Protein AF-A0A6L4Z3C0-F1 (afdb_monomer)

Sequence (59 aa):
MFKLAEKHLSNSDQIIARLIETYKPCVLVPQKNYFEVLCDSIISQLISTKAAETISIRF

Foldseek 3Di:
DCVVVLVVQVVVDVVSVVVCVVDDPDPDDDDDPVVLVVVLVVLPPPHDPVNSVVVSVVD

pLDDT: mean 94.61, std 4.59, range [66.06, 98.0]

Solvent-accessible surface area (backbone atoms only — not comparable to full-atom values): 3705 Å² total; per-residue (Å²): 132,45,68,70,58,52,53,52,45,36,74,75,33,70,69,55,28,51,48,59,72,74,44,79,78,72,76,85,73,88,82,82,58,62,67,61,53,50,53,51,58,58,60,34,56,99,52,52,71,70,58,25,52,60,52,58,76,74,108

Secondary structure (DSSP, 8-state):
--HHHHHHHHHH-HHHHHHHHHSPPP-------HHHHHHHHHHTTTS-HHHHHHHHHH-

Structure (mmCIF, N/CA/C/O backbone):
data_AF-A0A6L4Z3C0-F1
#
_entry.id   AF-A0A6L4Z3C0-F1
#
loop_
_atom_site.group_PDB
_atom_site.id
_atom_site.type_symbol
_atom_site.label_atom_id
_atom_site.label_alt_id
_atom_site.label_comp_id
_atom_site.label_asym_id
_atom_site.label_entity_id
_atom_site.label_seq_id
_atom_site.pdbx_PDB_ins_code
_atom_site.Cartn_x
_atom_site.Cartn_y
_atom_site.Cartn_z
_atom_site.occupancy
_atom_site.B_iso_or_equiv
_atom_site.auth_seq_id
_atom_site.auth_comp_id
_atom_site.auth_asym_id
_atom_site.auth_atom_id
_atom_site.pdbx_PDB_model_num
ATOM 1 N N . MET A 1 1 ? -11.357 -5.504 2.932 1.00 66.06 1 MET A N 1
ATOM 2 C CA . MET A 1 1 ? -10.619 -6.787 2.964 1.00 66.06 1 MET A CA 1
ATOM 3 C C . MET A 1 1 ? -9.714 -6.921 4.200 1.00 66.06 1 MET A C 1
ATOM 5 O O . MET A 1 1 ? -9.089 -7.955 4.350 1.00 66.06 1 MET A O 1
ATOM 9 N N . PHE A 1 2 ? -9.725 -5.981 5.162 1.00 89.88 2 PHE A N 1
ATOM 10 C CA . PHE A 1 2 ? -8.847 -6.027 6.348 1.00 89.88 2 PHE A CA 1
ATOM 11 C C . PHE A 1 2 ? -9.581 -5.866 7.692 1.00 89.88 2 PHE A C 1
ATOM 13 O O . PHE A 1 2 ? -8.976 -5.463 8.677 1.00 89.88 2 PHE A O 1
ATOM 20 N N . LYS A 1 3 ? -10.870 -6.235 7.776 1.00 91.44 3 LYS A N 1
ATOM 21 C CA . LYS A 1 3 ? -11.716 -5.991 8.966 1.00 91.44 3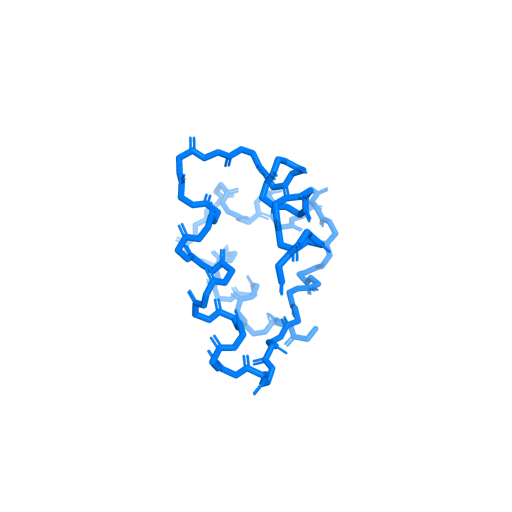 LYS A CA 1
ATOM 22 C C . LYS A 1 3 ? -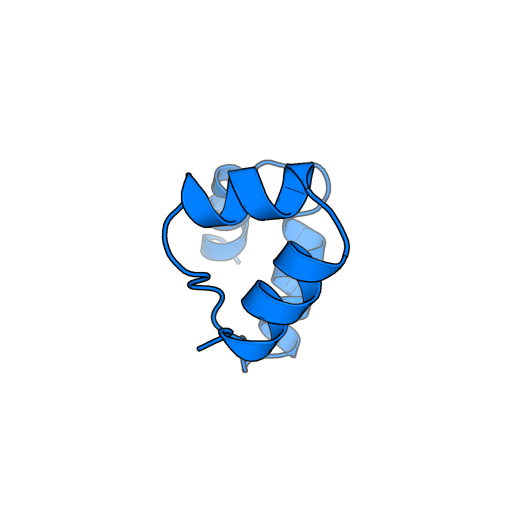11.139 -6.545 10.277 1.00 91.44 3 LYS A C 1
ATOM 24 O O . LYS A 1 3 ? -11.315 -5.938 11.326 1.00 91.44 3 LYS A O 1
ATOM 29 N N . LEU A 1 4 ? -10.472 -7.702 10.232 1.00 95.06 4 LE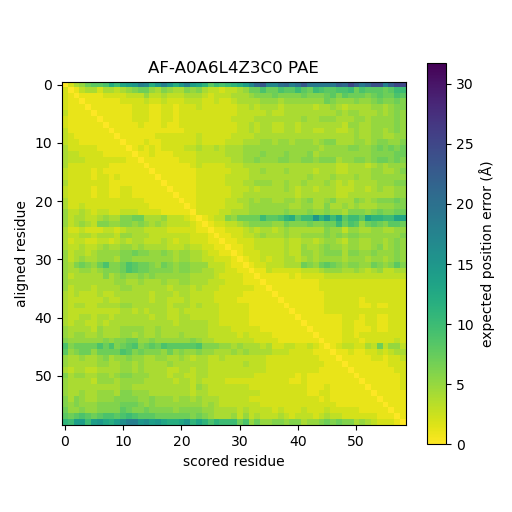U A N 1
ATOM 30 C CA . LEU A 1 4 ? -9.833 -8.294 11.415 1.00 95.06 4 LEU A CA 1
ATOM 31 C C . LEU A 1 4 ? -8.616 -7.482 11.874 1.00 95.06 4 LEU A C 1
ATOM 33 O O . LEU A 1 4 ? -8.451 -7.279 13.073 1.00 95.06 4 LEU A O 1
ATOM 37 N N . ALA A 1 5 ? -7.805 -6.992 10.934 1.00 95.00 5 ALA A N 1
ATOM 38 C CA . ALA A 1 5 ? -6.658 -6.141 11.235 1.00 95.00 5 ALA A CA 1
ATOM 39 C C . ALA A 1 5 ? -7.113 -4.770 11.750 1.00 95.00 5 ALA A C 1
ATOM 41 O O . ALA A 1 5 ? -6.617 -4.320 12.775 1.00 95.00 5 ALA A O 1
ATOM 42 N N . GLU A 1 6 ? -8.112 -4.159 11.104 1.00 95.06 6 GLU A N 1
ATOM 43 C CA . GLU A 1 6 ? -8.729 -2.904 11.554 1.00 95.06 6 GLU A CA 1
ATOM 44 C C . GLU A 1 6 ? -9.264 -3.049 12.986 1.00 95.06 6 GLU A C 1
ATOM 46 O O . GLU A 1 6 ? -8.889 -2.277 13.859 1.00 95.06 6 GLU A O 1
ATOM 51 N N . LYS A 1 7 ? -10.039 -4.105 13.270 1.00 95.38 7 LYS A N 1
ATOM 52 C CA . LYS A 1 7 ? -10.553 -4.376 14.622 1.00 95.38 7 LYS A CA 1
ATOM 53 C C . LYS A 1 7 ? -9.435 -4.587 15.644 1.00 95.38 7 LYS A C 1
ATOM 55 O O . LYS A 1 7 ? -9.530 -4.091 16.762 1.00 95.38 7 LYS A O 1
ATOM 60 N N . HIS A 1 8 ? -8.401 -5.347 15.289 1.00 97.12 8 HIS A N 1
ATOM 61 C CA . HIS A 1 8 ? -7.269 -5.580 16.180 1.00 97.12 8 HIS A CA 1
ATOM 62 C C . HIS A 1 8 ? -6.541 -4.270 16.508 1.00 97.12 8 HIS A C 1
ATOM 64 O O . HIS A 1 8 ? -6.293 -3.993 17.676 1.00 97.12 8 HIS A O 1
ATOM 70 N N . LEU A 1 9 ? -6.257 -3.445 15.498 1.00 96.12 9 LEU A N 1
ATOM 71 C CA . LEU A 1 9 ? -5.575 -2.164 15.667 1.00 96.12 9 LEU A CA 1
ATOM 72 C C . LEU A 1 9 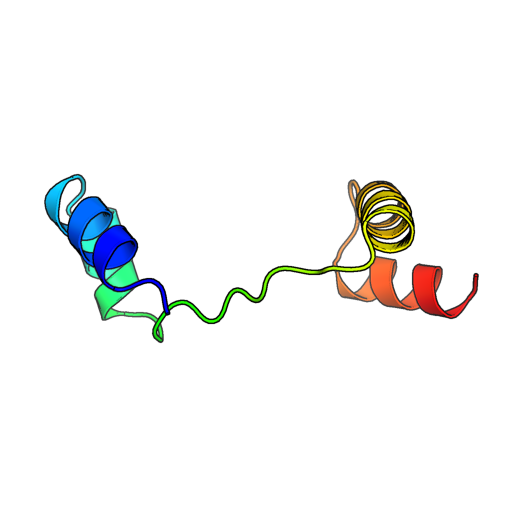? -6.415 -1.160 16.468 1.00 96.12 9 LEU A C 1
ATOM 74 O O . LEU A 1 9 ? -5.885 -0.548 17.390 1.00 96.12 9 LEU A O 1
ATOM 78 N N . SER A 1 10 ? -7.719 -1.051 16.190 1.00 95.81 10 SER A N 1
ATOM 79 C CA . SER A 1 10 ? -8.631 -0.194 16.962 1.00 95.81 10 SER A CA 1
ATOM 80 C C . SER A 1 10 ? -8.715 -0.592 18.438 1.00 95.81 10 SER A C 1
ATOM 82 O O . SER A 1 10 ? -8.870 0.268 19.298 1.00 95.81 10 SER A O 1
ATOM 84 N N . ASN A 1 11 ? -8.615 -1.887 18.748 1.00 97.38 11 ASN A N 1
ATOM 85 C CA . ASN A 1 11 ? -8.634 -2.363 20.132 1.00 97.38 11 ASN A CA 1
ATOM 86 C C . ASN A 1 11 ? -7.307 -2.115 20.866 1.00 97.38 11 ASN A C 1
ATOM 88 O O . ASN A 1 11 ? -7.306 -1.998 22.089 1.00 97.38 11 ASN A O 1
ATOM 92 N N . SER A 1 12 ? -6.191 -2.078 20.135 1.00 98.00 12 SER A N 1
ATOM 93 C CA . SER A 1 12 ? -4.848 -1.944 20.706 1.00 98.00 12 SER A CA 1
ATOM 94 C C . SER A 1 12 ? -4.436 -0.489 20.942 1.00 98.00 12 SER A C 1
ATOM 96 O O . SER A 1 12 ? -3.659 -0.230 21.858 1.00 98.00 12 SER A O 1
ATOM 98 N N . ASP A 1 13 ? -4.938 0.461 20.143 1.00 97.88 13 ASP A N 1
ATOM 99 C CA . ASP A 1 13 ? -4.538 1.871 20.215 1.00 97.88 13 ASP A CA 1
ATOM 100 C C . ASP A 1 13 ? -5.709 2.819 19.881 1.00 97.88 13 ASP A C 1
ATOM 102 O O . ASP A 1 13 ? -6.304 2.761 18.803 1.00 97.88 13 ASP A O 1
ATOM 106 N N . GLN A 1 14 ? -6.023 3.732 20.807 1.00 96.31 14 GLN A N 1
ATOM 107 C CA . GLN A 1 14 ? -7.131 4.688 20.676 1.00 96.31 14 GLN A CA 1
ATOM 108 C C . GLN A 1 14 ? -6.903 5.760 19.600 1.00 96.31 14 GLN A C 1
ATOM 110 O O . GLN A 1 14 ? -7.862 6.228 18.982 1.00 96.31 14 GLN A O 1
ATOM 115 N N . ILE A 1 15 ? -5.654 6.170 19.368 1.00 97.38 15 ILE A N 1
ATOM 116 C CA . ILE A 1 15 ? -5.315 7.111 18.297 1.00 97.38 15 ILE A CA 1
ATOM 117 C C . ILE A 1 15 ? -5.524 6.411 16.957 1.00 97.38 15 ILE A C 1
ATOM 119 O O . ILE A 1 15 ? -6.178 6.967 16.074 1.00 97.38 15 ILE A O 1
ATOM 123 N N . ILE A 1 16 ? -5.052 5.168 16.822 1.00 96.12 16 ILE A N 1
ATOM 124 C CA . ILE A 1 16 ? -5.275 4.370 15.610 1.00 96.12 16 ILE A CA 1
ATOM 125 C C . ILE A 1 16 ? -6.768 4.109 15.386 1.00 96.12 16 ILE A C 1
ATOM 127 O O . ILE A 1 16 ? -7.234 4.236 14.254 1.00 96.12 16 ILE A O 1
ATOM 131 N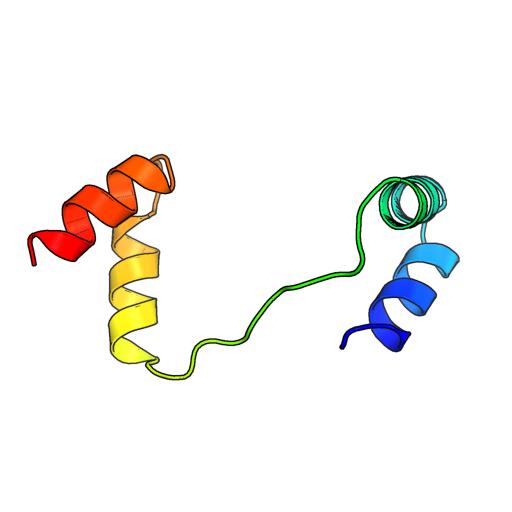 N . ALA A 1 17 ? -7.540 3.832 16.442 1.00 96.12 17 ALA A N 1
ATOM 132 C CA . ALA A 1 17 ? -8.991 3.679 16.348 1.00 96.12 17 ALA A CA 1
ATOM 133 C C . ALA A 1 17 ? -9.656 4.918 15.731 1.00 96.12 17 ALA A C 1
ATOM 135 O O . ALA A 1 17 ? -10.415 4.796 14.769 1.00 96.12 17 ALA A O 1
ATOM 136 N N . ARG A 1 18 ? -9.295 6.116 16.212 1.00 96.81 18 ARG A N 1
ATOM 137 C CA . ARG A 1 18 ? -9.804 7.378 15.660 1.00 96.81 18 ARG A CA 1
ATOM 138 C C . ARG A 1 18 ? -9.400 7.567 14.197 1.00 96.81 18 ARG A C 1
ATOM 140 O O . ARG A 1 18 ? -10.208 8.051 13.407 1.00 96.81 18 ARG A O 1
ATOM 147 N N . LEU A 1 19 ? -8.178 7.191 13.813 1.00 96.19 19 LEU A N 1
ATOM 148 C CA . LEU A 1 19 ? -7.748 7.255 12.412 1.00 96.19 19 LEU A CA 1
A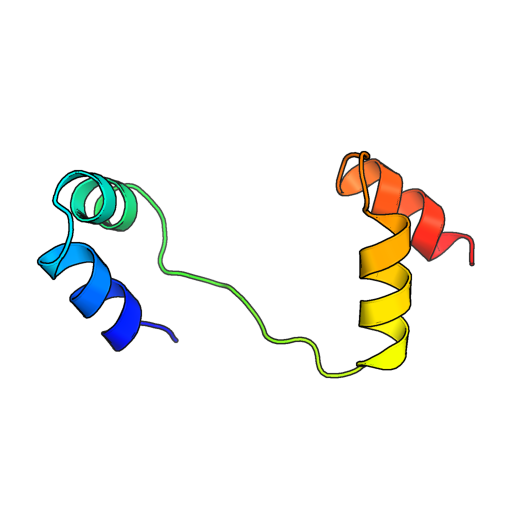TOM 149 C C . LEU A 1 19 ? -8.582 6.308 11.537 1.00 96.19 19 LEU A C 1
ATOM 151 O O . LEU A 1 19 ? -9.076 6.727 10.496 1.00 96.19 19 LEU A O 1
ATOM 155 N N . ILE A 1 20 ? -8.806 5.067 11.972 1.00 94.81 20 ILE A N 1
ATOM 156 C CA . ILE A 1 20 ? -9.624 4.091 11.235 1.00 94.81 20 ILE A CA 1
ATOM 157 C C . ILE A 1 20 ? -11.070 4.584 11.063 1.00 94.81 20 ILE A C 1
ATOM 159 O O . ILE A 1 20 ? -11.647 4.385 10.000 1.00 94.81 20 ILE A O 1
ATOM 163 N N . GLU A 1 21 ? -11.643 5.258 12.064 1.00 93.69 21 GLU A N 1
ATOM 164 C CA . GLU A 1 21 ? -12.975 5.875 11.961 1.00 93.69 21 GLU A CA 1
ATOM 165 C C . GLU A 1 21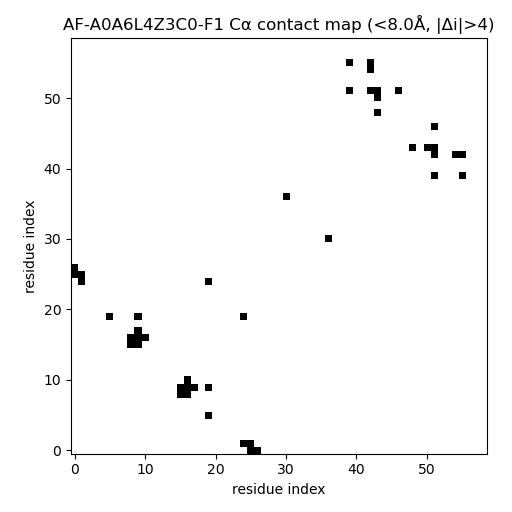 ? -13.001 7.095 11.025 1.00 93.69 21 GLU A C 1
ATOM 167 O O . GLU A 1 21 ? -14.002 7.345 10.354 1.00 93.69 21 GLU A O 1
ATOM 172 N N . THR A 1 22 ? -11.906 7.859 10.974 1.00 96.81 22 THR A N 1
ATOM 173 C CA . THR A 1 22 ? -11.806 9.087 10.166 1.00 96.81 22 THR A CA 1
ATOM 174 C C . THR A 1 22 ? -11.594 8.786 8.681 1.00 96.81 22 THR A C 1
ATOM 176 O O . THR A 1 22 ? -12.088 9.514 7.817 1.00 96.81 22 THR A O 1
ATOM 179 N N . TYR A 1 23 ? -10.840 7.733 8.363 1.00 94.25 23 TYR A N 1
ATOM 180 C CA . TYR A 1 23 ? -10.472 7.380 6.995 1.00 94.25 23 TYR A CA 1
ATOM 181 C C . TYR A 1 23 ? -11.342 6.252 6.426 1.00 94.25 23 TYR A C 1
ATOM 183 O O . TYR A 1 23 ? -12.030 5.519 7.128 1.00 94.25 23 TYR A O 1
ATOM 191 N N . LYS A 1 24 ? -11.329 6.115 5.095 1.00 85.38 24 LYS A N 1
ATOM 192 C CA . LYS A 1 24 ? -12.029 5.025 4.401 1.00 85.38 24 LYS A CA 1
ATOM 193 C C . LYS A 1 24 ? -11.408 3.666 4.769 1.00 85.38 24 LYS A C 1
ATOM 195 O O . LYS A 1 24 ? -10.227 3.625 5.117 1.00 85.38 24 LYS A O 1
ATOM 200 N N . PRO A 1 25 ? -12.161 2.557 4.613 1.00 88.75 25 PRO A N 1
ATOM 201 C CA . PRO A 1 25 ? -11.630 1.211 4.818 1.00 88.75 25 PRO A CA 1
ATOM 202 C C . PRO A 1 25 ? -10.314 0.987 4.076 1.00 88.75 25 PRO A C 1
ATOM 204 O O . PRO A 1 25 ? -10.122 1.525 2.983 1.00 88.75 25 PRO A O 1
ATOM 207 N N . CYS A 1 26 ? -9.431 0.154 4.627 1.00 92.38 26 CYS A N 1
ATOM 208 C CA . CYS A 1 26 ? -8.144 -0.118 4.001 1.00 92.38 26 CYS A CA 1
ATOM 209 C C . CYS A 1 26 ? -8.334 -0.751 2.609 1.00 92.38 26 CYS A C 1
ATOM 211 O O . CYS A 1 26 ? -8.927 -1.830 2.466 1.00 92.38 26 CYS A O 1
ATOM 213 N N . VAL A 1 27 ? -7.811 -0.064 1.588 1.00 92.50 27 VAL A N 1
ATOM 214 C CA . VAL A 1 27 ? -7.861 -0.454 0.167 1.00 92.50 27 VAL A CA 1
ATOM 215 C C . VAL A 1 27 ? -6.518 -0.972 -0.354 1.00 92.50 27 VAL A C 1
ATOM 217 O O . VAL A 1 27 ? -6.300 -0.996 -1.560 1.00 92.50 27 VAL A O 1
ATOM 220 N N . LEU A 1 28 ? -5.601 -1.375 0.533 1.00 92.56 28 LEU A N 1
ATOM 221 C CA . LEU A 1 28 ? -4.313 -1.930 0.120 1.00 92.56 28 LEU A CA 1
ATOM 222 C C . LEU A 1 28 ? -4.526 -3.188 -0.739 1.00 92.56 28 LEU A C 1
ATOM 224 O O . LEU A 1 28 ? -5.220 -4.119 -0.330 1.00 92.56 28 LEU A O 1
ATOM 228 N N . VAL A 1 29 ? -3.910 -3.225 -1.918 1.00 91.69 29 VAL A N 1
ATOM 229 C CA . VAL A 1 29 ? -3.979 -4.370 -2.832 1.00 91.69 29 VAL A CA 1
ATOM 230 C C . VAL A 1 29 ? -2.595 -5.014 -2.923 1.00 91.69 29 VAL A C 1
ATOM 232 O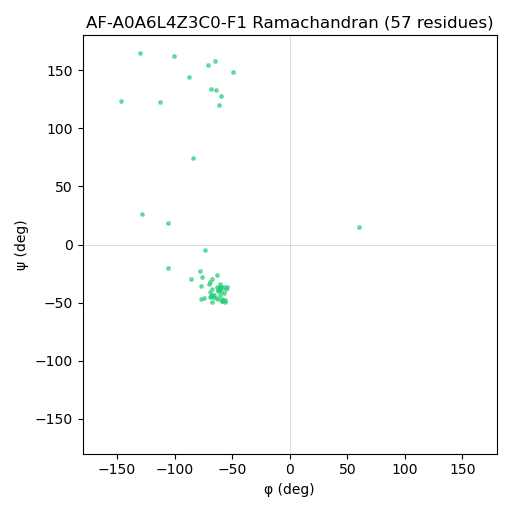 O . VAL A 1 29 ? -1.638 -4.328 -3.282 1.00 91.69 29 VAL A O 1
ATOM 235 N N . PRO A 1 30 ? -2.453 -6.314 -2.607 1.00 90.12 30 PRO A N 1
ATOM 236 C CA . PRO A 1 30 ? -1.192 -7.023 -2.788 1.00 90.12 30 PRO A CA 1
ATOM 237 C C . PRO A 1 30 ? -0.803 -7.106 -4.267 1.00 90.12 30 PRO A C 1
ATOM 239 O O . PRO A 1 30 ? -1.618 -7.503 -5.103 1.00 90.12 30 PRO A O 1
ATOM 242 N N . GLN A 1 31 ? 0.454 -6.795 -4.577 1.00 93.06 31 GLN A N 1
ATOM 243 C CA . GLN A 1 31 ? 1.007 -6.955 -5.920 1.00 93.06 31 GLN A CA 1
ATOM 244 C C . GLN A 1 31 ? 1.572 -8.367 -6.126 1.00 93.06 31 GLN A C 1
ATOM 246 O O . GLN A 1 31 ? 2.119 -8.966 -5.199 1.00 93.06 31 GLN A O 1
ATOM 251 N N . LYS A 1 32 ? 1.423 -8.909 -7.341 1.00 94.19 32 LYS A N 1
ATOM 252 C CA . LYS A 1 32 ? 1.832 -10.287 -7.678 1.00 94.19 32 LYS A CA 1
ATOM 253 C C . LYS A 1 32 ? 3.110 -10.367 -8.519 1.00 94.19 32 LYS A C 1
ATOM 255 O O . LYS A 1 32 ? 3.762 -11.407 -8.515 1.00 94.19 32 LYS A O 1
ATOM 260 N N . ASN A 1 33 ? 3.490 -9.289 -9.204 1.00 95.56 33 ASN A N 1
ATOM 261 C CA . ASN A 1 33 ? 4.683 -9.251 -10.050 1.00 95.56 33 ASN A CA 1
ATOM 262 C C . ASN A 1 33 ? 5.923 -8.944 -9.202 1.00 95.56 33 ASN A C 1
ATOM 264 O O . ASN A 1 33 ? 6.436 -7.833 -9.208 1.00 95.56 33 ASN A O 1
ATOM 268 N N . TYR A 1 34 ? 6.392 -9.923 -8.427 1.00 95.75 34 TYR A N 1
ATOM 269 C CA . TYR A 1 34 ? 7.392 -9.681 -7.379 1.00 95.75 34 TYR A CA 1
ATOM 270 C C . TYR A 1 34 ? 8.701 -9.047 -7.867 1.00 95.75 34 TYR A C 1
ATOM 272 O O . TYR A 1 34 ? 9.268 -8.228 -7.152 1.00 95.75 34 TYR A O 1
ATOM 280 N N . PHE A 1 35 ? 9.176 -9.405 -9.063 1.00 96.56 35 PHE A N 1
ATOM 281 C CA . PHE A 1 35 ? 10.392 -8.814 -9.629 1.00 96.56 35 PHE A CA 1
ATOM 282 C C . PHE A 1 35 ? 10.201 -7.330 -9.977 1.00 96.56 35 PHE A C 1
ATOM 284 O O . PHE A 1 35 ? 10.987 -6.495 -9.546 1.00 96.56 35 PHE A O 1
ATOM 291 N N . GLU A 1 36 ? 9.124 -7.001 -10.690 1.00 95.19 36 GLU A N 1
ATOM 292 C CA . GLU A 1 36 ? 8.753 -5.623 -11.039 1.00 95.19 36 GLU A CA 1
ATOM 293 C C . GLU A 1 36 ? 8.556 -4.773 -9.777 1.00 95.19 36 GLU A C 1
ATOM 295 O O . GLU A 1 36 ? 9.169 -3.723 -9.624 1.00 95.19 36 GLU A O 1
ATOM 300 N N . VAL A 1 37 ? 7.823 -5.306 -8.796 1.00 95.75 37 VAL A N 1
ATOM 301 C CA . VAL A 1 37 ? 7.599 -4.660 -7.495 1.00 95.75 37 VAL A CA 1
ATOM 302 C C . VAL A 1 37 ? 8.907 -4.404 -6.752 1.00 95.75 37 VAL A C 1
ATOM 304 O O . VAL A 1 37 ? 9.031 -3.391 -6.065 1.00 95.75 37 VAL A O 1
ATOM 307 N N . LEU A 1 38 ? 9.888 -5.304 -6.858 1.00 96.94 38 LEU A N 1
ATOM 308 C CA . LEU A 1 38 ? 11.203 -5.102 -6.257 1.00 96.94 38 LEU A CA 1
ATOM 309 C C . LEU A 1 38 ? 11.944 -3.944 -6.935 1.00 96.94 38 LEU A C 1
ATOM 311 O O . LEU A 1 38 ? 12.488 -3.090 -6.236 1.00 96.94 38 LEU A O 1
ATOM 315 N N . CYS A 1 39 ? 11.934 -3.884 -8.268 1.00 97.00 39 CYS A N 1
ATOM 316 C CA . CYS A 1 39 ? 12.500 -2.764 -9.020 1.00 97.00 39 CYS A CA 1
ATOM 317 C C . CYS A 1 39 ? 11.821 -1.439 -8.643 1.00 97.00 39 CYS A C 1
ATOM 319 O O . CYS A 1 39 ? 12.511 -0.492 -8.265 1.00 97.00 39 CYS A O 1
ATOM 321 N N . ASP A 1 40 ? 10.488 -1.398 -8.627 1.00 95.38 40 ASP A N 1
ATOM 322 C CA . ASP A 1 40 ? 9.715 -0.217 -8.227 1.00 95.38 40 ASP A CA 1
ATOM 323 C C . ASP A 1 40 ? 9.994 0.199 -6.779 1.00 95.38 40 ASP A C 1
ATOM 325 O O . ASP A 1 40 ? 10.071 1.390 -6.467 1.00 95.38 40 ASP A O 1
ATOM 329 N N . SER A 1 41 ? 10.198 -0.773 -5.884 1.00 95.94 41 SER A N 1
ATOM 330 C CA . SER A 1 41 ? 10.542 -0.523 -4.480 1.00 95.94 41 SER A CA 1
ATOM 331 C C . SER A 1 41 ? 11.926 0.099 -4.317 1.00 95.94 41 SER A C 1
ATOM 333 O O . SER A 1 41 ? 12.138 0.836 -3.358 1.00 95.94 41 SER A O 1
ATOM 335 N N . ILE A 1 42 ? 12.867 -0.191 -5.221 1.00 96.62 42 ILE A N 1
ATOM 336 C CA . ILE A 1 42 ? 14.195 0.440 -5.256 1.00 96.62 42 ILE A CA 1
ATOM 337 C C . ILE A 1 42 ? 14.090 1.843 -5.859 1.00 96.62 42 ILE A C 1
ATOM 339 O O . ILE A 1 42 ? 14.604 2.794 -5.275 1.00 96.62 42 ILE A O 1
ATOM 343 N N . ILE A 1 43 ? 13.384 1.990 -6.984 1.00 96.19 43 ILE A N 1
ATOM 344 C CA . ILE A 1 43 ? 13.191 3.280 -7.665 1.00 96.19 43 ILE A CA 1
ATOM 345 C C . ILE A 1 43 ? 12.502 4.291 -6.743 1.00 96.19 43 ILE A C 1
ATOM 347 O O . ILE A 1 43 ? 12.887 5.455 -6.707 1.00 96.19 43 ILE A O 1
ATOM 351 N N . SER A 1 44 ? 11.515 3.850 -5.961 1.00 97.31 44 SER A N 1
ATOM 352 C CA . SER A 1 44 ? 10.705 4.723 -5.101 1.00 97.31 44 SER A CA 1
ATOM 353 C C . SER A 1 44 ? 11.427 5.247 -3.855 1.00 97.31 44 SER A C 1
ATOM 355 O O . SER A 1 44 ? 10.857 6.039 -3.102 1.00 97.31 44 SER A O 1
ATOM 357 N N . GLN A 1 45 ? 12.661 4.814 -3.589 1.00 96.88 45 GLN A N 1
ATOM 358 C CA . GLN A 1 45 ? 13.380 5.222 -2.385 1.00 96.88 45 GLN A CA 1
ATOM 359 C C . GLN A 1 45 ? 13.747 6.707 -2.437 1.00 96.88 45 GLN A C 1
ATOM 361 O O . GLN A 1 45 ? 14.282 7.201 -3.424 1.00 96.88 45 GLN A O 1
ATOM 366 N N . LEU A 1 46 ? 13.488 7.413 -1.329 1.00 95.81 46 LEU A N 1
ATOM 367 C CA . LEU A 1 46 ? 13.837 8.827 -1.120 1.00 95.81 46 LEU A CA 1
ATOM 368 C C . LEU A 1 46 ? 13.211 9.818 -2.121 1.00 95.81 46 LEU A C 1
ATOM 370 O O . LEU A 1 46 ? 13.618 10.979 -2.166 1.00 95.81 46 LEU A O 1
ATOM 374 N N . ILE A 1 47 ? 12.198 9.399 -2.883 1.00 96.94 47 ILE A N 1
ATOM 375 C CA . ILE A 1 47 ? 11.472 10.251 -3.830 1.00 96.94 47 ILE A CA 1
ATOM 376 C C . ILE A 1 47 ? 9.958 10.136 -3.633 1.00 96.94 47 ILE A C 1
ATOM 378 O O . ILE A 1 47 ? 9.457 9.246 -2.949 1.00 96.94 47 ILE A O 1
ATOM 382 N N . SER A 1 48 ? 9.203 11.073 -4.211 1.00 97.75 48 SER A N 1
ATOM 383 C CA . SER A 1 48 ? 7.739 10.994 -4.183 1.00 97.75 48 SER A CA 1
ATOM 384 C C . SER A 1 48 ? 7.230 9.863 -5.080 1.00 97.75 48 SER A C 1
ATOM 386 O O . SER A 1 48 ? 7.855 9.533 -6.088 1.00 97.75 48 SER A O 1
ATOM 388 N N . THR A 1 49 ? 6.045 9.331 -4.772 1.00 95.62 49 THR A N 1
ATOM 389 C CA . THR A 1 49 ? 5.386 8.295 -5.589 1.00 95.62 49 THR A CA 1
ATOM 390 C C . THR A 1 49 ? 5.204 8.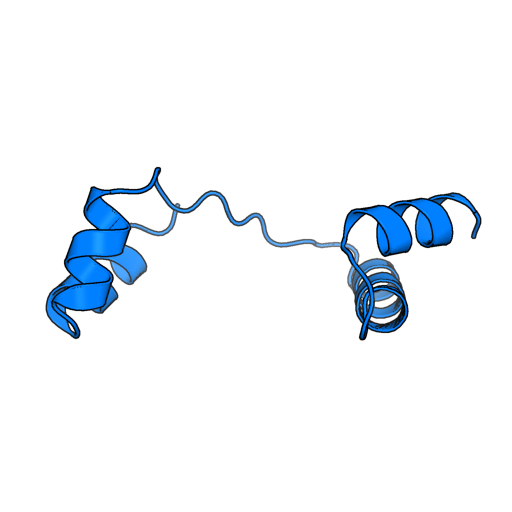728 -7.044 1.00 95.62 49 THR A C 1
ATOM 392 O O . THR A 1 49 ? 5.426 7.939 -7.953 1.00 95.62 49 THR A O 1
ATOM 395 N N . LYS A 1 50 ? 4.884 10.006 -7.279 1.00 97.06 50 LYS A N 1
ATOM 396 C CA . LYS A 1 50 ? 4.732 10.572 -8.627 1.00 97.06 50 LYS A CA 1
ATOM 397 C C . LYS A 1 50 ? 6.054 10.629 -9.403 1.00 97.06 50 LYS A C 1
ATOM 399 O O . LYS A 1 50 ? 6.077 10.409 -10.613 1.00 97.06 50 LYS A O 1
ATOM 404 N N . ALA A 1 51 ? 7.154 10.948 -8.719 1.00 97.62 51 ALA A N 1
ATOM 405 C CA . ALA A 1 51 ? 8.480 10.928 -9.331 1.00 97.62 51 ALA A CA 1
ATOM 406 C C . ALA A 1 51 ? 8.903 9.492 -9.671 1.00 97.62 51 ALA A C 1
ATOM 408 O O . ALA A 1 51 ? 9.381 9.255 -10.777 1.00 97.62 51 ALA A O 1
ATOM 409 N N . ALA A 1 52 ? 8.659 8.546 -8.759 1.00 97.69 52 ALA A N 1
ATOM 410 C CA . ALA A 1 52 ? 8.933 7.130 -8.977 1.00 97.69 52 ALA A CA 1
ATOM 411 C C . ALA A 1 52 ? 8.166 6.578 -10.183 1.00 97.69 52 ALA A C 1
ATOM 413 O O . ALA A 1 52 ? 8.782 6.021 -11.080 1.00 97.69 52 ALA A O 1
ATOM 414 N N . GLU A 1 53 ? 6.859 6.843 -10.270 1.00 96.75 53 GLU A N 1
ATOM 415 C CA . GLU A 1 53 ? 6.013 6.431 -11.399 1.00 96.75 53 GLU A CA 1
ATOM 416 C C . GLU A 1 53 ? 6.537 6.969 -12.741 1.00 96.75 53 GLU A C 1
ATOM 418 O O . GLU A 1 53 ? 6.604 6.241 -13.727 1.00 96.75 53 GLU A O 1
ATOM 423 N N . THR A 1 54 ? 6.987 8.227 -12.775 1.00 97.75 54 THR A N 1
ATOM 424 C CA . THR A 1 54 ? 7.572 8.828 -13.988 1.00 97.75 54 THR A CA 1
ATOM 425 C C . THR A 1 54 ? 8.852 8.101 -14.424 1.00 97.75 54 THR A C 1
ATOM 427 O O . THR A 1 54 ? 9.110 7.971 -15.620 1.00 97.75 54 THR A O 1
ATOM 430 N N . ILE A 1 55 ? 9.663 7.637 -13.467 1.00 96.44 55 ILE A N 1
ATOM 431 C CA . ILE A 1 55 ? 10.890 6.880 -13.738 1.00 96.44 55 ILE A CA 1
ATOM 432 C C . ILE A 1 55 ? 10.553 5.450 -14.168 1.00 96.44 55 ILE A C 1
ATOM 434 O O . ILE A 1 55 ? 11.092 5.010 -15.178 1.00 96.44 55 ILE A O 1
ATOM 438 N N . SER A 1 56 ? 9.649 4.758 -13.469 1.00 95.44 56 SER A N 1
ATOM 439 C CA . SER A 1 56 ? 9.227 3.399 -13.828 1.00 95.44 56 SER A CA 1
ATOM 440 C C . SER A 1 56 ? 8.585 3.345 -15.217 1.00 95.44 56 SER A C 1
ATOM 442 O O . SER A 1 56 ? 8.882 2.446 -15.977 1.00 95.44 56 SER A O 1
ATOM 444 N N . ILE A 1 57 ? 7.788 4.339 -15.632 1.00 95.31 57 ILE A N 1
ATOM 445 C CA . ILE A 1 57 ? 7.217 4.374 -16.999 1.00 95.31 57 ILE A CA 1
ATOM 446 C C . ILE A 1 57 ? 8.303 4.472 -18.086 1.00 95.31 57 ILE A C 1
ATOM 448 O O . ILE A 1 57 ? 8.084 4.079 -19.233 1.00 95.31 57 ILE A O 1
ATOM 452 N N . ARG A 1 58 ? 9.467 5.038 -17.757 1.00 94.25 58 ARG A N 1
ATOM 453 C CA . ARG A 1 58 ? 10.562 5.227 -18.712 1.00 94.25 58 ARG A CA 1
ATOM 454 C C . ARG A 1 58 ? 11.361 3.941 -18.971 1.00 94.25 58 ARG A C 1
ATOM 456 O O . ARG A 1 58 ? 12.020 3.890 -20.012 1.00 94.25 58 ARG A O 1
ATOM 463 N N . PHE A 1 59 ? 11.350 2.971 -18.057 1.00 87.00 59 PHE A N 1
ATOM 464 C CA . PHE A 1 59 ? 12.210 1.781 -18.078 1.00 87.00 59 PHE A CA 1
ATOM 465 C C . PHE A 1 59 ? 11.399 0.491 -18.027 1.00 87.00 59 PHE A C 1
ATOM 467 O O . PHE A 1 59 ? 11.755 -0.427 -18.798 1.00 87.00 59 PHE A O 1
#

Radius of gyration: 15.83 Å; Cα contacts (8 Å, |Δi|>4): 23; chains: 1; bounding box: 27×21×39 Å

Mean predicted aligned error: 3.68 Å